Protein AF-A0A355RWP2-F1 (afdb_monomer)

Nearest PDB structures (foldseek):
  7rcz-assembly1_A  TM=9.787E-01  e=4.190E-05  Clostridioides difficile R20291
  5uy7-assembly1_A  TM=9.510E-01  e=2.068E-02  Burkholderia ambifaria MC40-6
  6xqy-ass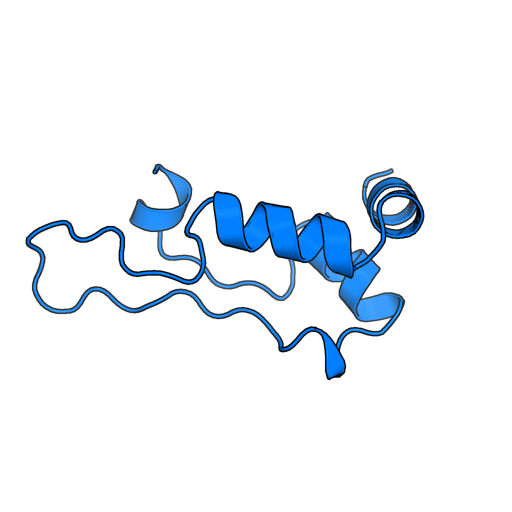embly1_A  TM=9.388E-01  e=2.887E-02  Neisseria gonorrhoeae
  6p56-assembly2_B  TM=9.215E-01  e=3.299E-02  Neisseria gonorrhoeae
  4u3t-assembly1_A  TM=9.267E-01  e=3.526E-02  Neisseria gonorrhoeae FA6140

Sequence (68 aa):
GFMTLGEKIGKDTLYKYIDAFGFSKPTGIDVTFEEPGYKMPISKVGPVELANISFGQGITVTPIQMAS

pLDDT: mean 75.35, std 6.86, range [59.0, 85.31]

Structure (mmCIF, N/CA/C/O backbone):
data_AF-A0A355RWP2-F1
#
_entry.id   AF-A0A355RWP2-F1
#
loop_
_atom_site.g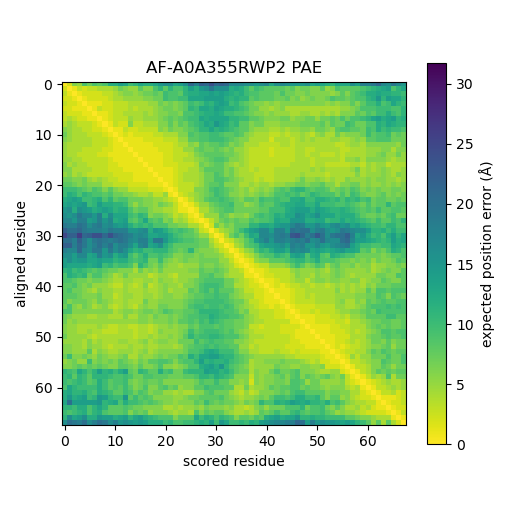roup_PDB
_atom_site.id
_atom_site.type_symbol
_atom_site.label_atom_id
_atom_site.label_alt_id
_atom_site.label_comp_id
_atom_site.label_asy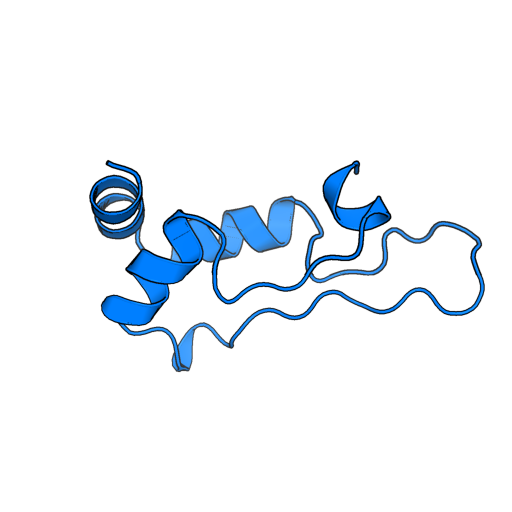m_id
_atom_site.label_entity_id
_atom_site.label_seq_id
_atom_site.pdbx_PDB_ins_code
_atom_site.Cartn_x
_atom_site.Cartn_y
_atom_site.Cartn_z
_atom_site.occupancy
_atom_site.B_iso_or_equiv
_atom_site.auth_seq_id
_atom_site.auth_comp_id
_atom_site.auth_asym_id
_atom_site.auth_atom_id
_atom_site.pdbx_PDB_model_num
ATOM 1 N N . GLY A 1 1 ? -5.473 13.009 10.590 1.00 67.75 1 GLY A N 1
ATOM 2 C CA . GLY A 1 1 ? -5.903 13.218 9.193 1.00 67.75 1 GLY A CA 1
ATOM 3 C C . GLY A 1 1 ? -5.977 11.893 8.469 1.00 67.75 1 GLY A C 1
ATOM 4 O O . GLY A 1 1 ? -6.999 11.231 8.569 1.00 67.75 1 GLY A O 1
ATOM 5 N N . PHE A 1 2 ? -4.882 11.468 7.832 1.00 71.06 2 PHE A N 1
ATOM 6 C CA . PHE A 1 2 ? -4.805 10.191 7.104 1.00 71.06 2 PHE A CA 1
ATOM 7 C C . PHE A 1 2 ? -4.974 8.950 7.992 1.00 71.06 2 PHE A C 1
ATOM 9 O O . PHE A 1 2 ? -5.712 8.053 7.609 1.00 71.06 2 PHE A O 1
ATOM 16 N N . MET A 1 3 ? -4.434 8.950 9.218 1.00 72.25 3 MET A N 1
ATOM 17 C CA . MET A 1 3 ? -4.628 7.847 10.179 1.00 72.25 3 MET A CA 1
ATOM 18 C C . MET A 1 3 ? -6.108 7.615 10.508 1.00 72.25 3 MET A C 1
ATOM 20 O O . MET A 1 3 ? -6.614 6.513 10.362 1.00 72.25 3 MET A O 1
ATOM 24 N N . THR A 1 4 ? -6.835 8.678 10.860 1.00 75.56 4 THR A N 1
ATOM 25 C CA . THR A 1 4 ? -8.273 8.623 11.171 1.00 75.56 4 THR A CA 1
ATOM 26 C C . THR A 1 4 ? -9.108 8.187 9.964 1.00 75.56 4 THR A C 1
ATOM 28 O O . THR A 1 4 ? -10.146 7.548 10.115 1.00 75.56 4 THR A O 1
ATOM 31 N N . LEU A 1 5 ? -8.675 8.549 8.753 1.00 75.06 5 LEU A N 1
ATOM 32 C CA . LEU A 1 5 ? -9.306 8.101 7.517 1.00 75.06 5 LEU A CA 1
ATOM 33 C C . LEU A 1 5 ? -9.020 6.611 7.266 1.00 75.06 5 LEU A C 1
ATOM 35 O O . LEU A 1 5 ? -9.947 5.869 6.964 1.00 75.06 5 LEU A O 1
ATOM 39 N N . GLY A 1 6 ? -7.779 6.160 7.466 1.00 75.25 6 GLY A N 1
ATOM 40 C CA . GLY A 1 6 ? -7.385 4.752 7.376 1.00 75.25 6 GLY A CA 1
ATOM 41 C C . GLY A 1 6 ? -8.117 3.864 8.383 1.00 75.25 6 GLY A C 1
ATOM 42 O O . GLY A 1 6 ? -8.598 2.794 8.019 1.00 75.25 6 GLY A O 1
ATOM 43 N N . GLU A 1 7 ? -8.303 4.341 9.615 1.00 79.56 7 GLU A N 1
ATOM 44 C CA . GLU A 1 7 ? -9.116 3.667 10.634 1.00 79.56 7 GLU A CA 1
ATOM 45 C C . GLU A 1 7 ? -10.593 3.567 10.229 1.00 79.56 7 GLU A C 1
ATOM 47 O O . GLU A 1 7 ? -11.196 2.508 10.389 1.00 79.56 7 GLU A O 1
ATOM 52 N N . LYS A 1 8 ? -11.177 4.633 9.660 1.00 81.56 8 LYS A N 1
ATOM 53 C CA . LYS A 1 8 ? -12.577 4.634 9.192 1.00 81.56 8 LYS A CA 1
ATOM 54 C C . LYS A 1 8 ? -12.813 3.740 7.974 1.00 81.56 8 LYS A C 1
ATOM 56 O O . LYS A 1 8 ? -13.878 3.144 7.860 1.00 81.56 8 LYS A O 1
ATOM 61 N N . ILE A 1 9 ? -11.853 3.689 7.053 1.00 82.62 9 ILE A N 1
ATOM 62 C CA . ILE A 1 9 ? -11.913 2.864 5.837 1.00 82.62 9 ILE A CA 1
ATOM 63 C C . ILE A 1 9 ? -11.692 1.381 6.177 1.00 82.62 9 ILE A C 1
ATOM 65 O O . ILE A 1 9 ? -12.283 0.499 5.546 1.00 82.62 9 ILE A O 1
ATOM 69 N N . GLY A 1 10 ? -10.867 1.114 7.191 1.00 82.50 10 GLY A N 1
ATOM 70 C CA . GLY A 1 10 ? -10.511 -0.225 7.631 1.00 82.50 10 GLY A CA 1
ATOM 71 C C . GLY A 1 10 ? -9.419 -0.859 6.768 1.00 82.50 10 GLY A C 1
ATOM 72 O O . GLY A 1 10 ? -9.245 -0.549 5.585 1.00 82.50 10 GLY A O 1
ATOM 73 N N . LYS A 1 11 ? -8.672 -1.782 7.381 1.00 81.75 11 LYS A N 1
ATOM 74 C CA . LYS A 1 11 ? -7.515 -2.435 6.754 1.00 81.75 11 LYS A CA 1
ATOM 75 C C . LYS A 1 11 ? -7.870 -3.209 5.484 1.00 81.75 11 LYS A C 1
ATOM 77 O O . LYS A 1 11 ? -7.117 -3.138 4.524 1.00 81.75 11 LYS A O 1
ATOM 82 N N . ASP A 1 12 ? -9.017 -3.884 5.443 1.00 84.00 12 ASP A N 1
ATOM 83 C CA . ASP A 1 12 ? -9.438 -4.692 4.292 1.00 84.00 12 ASP A CA 1
ATOM 84 C C . ASP A 1 12 ? -9.684 -3.834 3.049 1.00 84.00 12 ASP A C 1
ATOM 86 O O . ASP A 1 12 ? -9.188 -4.132 1.962 1.00 84.00 12 ASP A O 1
ATOM 90 N N . THR A 1 13 ? -10.389 -2.716 3.217 1.00 85.31 13 THR A N 1
ATOM 91 C CA . THR A 1 13 ? -10.666 -1.782 2.124 1.00 85.31 13 THR A CA 1
ATOM 92 C C . THR A 1 13 ? -9.396 -1.062 1.676 1.00 85.31 13 THR A C 1
ATOM 94 O O . THR A 1 13 ? -9.162 -0.925 0.476 1.00 85.31 13 THR A O 1
ATOM 97 N N . LEU A 1 14 ? -8.542 -0.646 2.617 1.00 82.50 14 LEU A N 1
ATOM 98 C CA . LEU A 1 14 ? -7.259 -0.017 2.298 1.00 82.50 14 LEU A CA 1
ATOM 99 C C . LEU A 1 14 ? -6.358 -0.965 1.492 1.00 82.50 14 LEU A C 1
ATOM 101 O O . LEU A 1 14 ? -5.806 -0.573 0.466 1.00 82.50 14 LEU A O 1
ATOM 105 N N . TYR A 1 15 ? -6.269 -2.230 1.905 1.00 83.31 15 TYR A N 1
ATOM 106 C CA . TYR A 1 15 ? -5.502 -3.257 1.199 1.00 83.31 15 TYR A CA 1
ATOM 107 C C . TYR A 1 15 ? -6.079 -3.586 -0.172 1.00 83.31 15 TYR A C 1
ATOM 109 O O . TYR A 1 15 ? -5.316 -3.773 -1.117 1.00 83.31 15 TYR A O 1
ATOM 117 N N . LYS A 1 16 ? -7.409 -3.584 -0.311 1.00 84.12 16 LYS A N 1
ATOM 118 C CA . LYS A 1 16 ? -8.066 -3.729 -1.612 1.00 84.12 16 LYS A CA 1
ATOM 119 C C . LYS A 1 16 ? -7.657 -2.614 -2.578 1.00 84.12 16 LYS A C 1
ATOM 121 O O . LYS A 1 16 ? -7.433 -2.898 -3.751 1.00 84.12 16 LYS A O 1
ATOM 126 N N . TYR A 1 17 ? -7.535 -1.373 -2.103 1.00 83.69 17 TYR A N 1
ATOM 127 C CA . TYR A 1 17 ? -7.039 -0.273 -2.933 1.00 83.69 17 TYR A CA 1
ATOM 128 C C . TYR A 1 17 ? -5.557 -0.432 -3.269 1.00 83.69 17 TYR A C 1
ATOM 130 O O . TYR A 1 17 ? -5.204 -0.312 -4.435 1.00 83.69 17 TYR A O 1
ATOM 138 N N . ILE A 1 18 ? -4.708 -0.777 -2.296 1.00 81.25 18 ILE A N 1
ATOM 139 C CA . ILE A 1 18 ? -3.276 -1.047 -2.533 1.00 81.25 18 ILE A CA 1
ATOM 140 C C . ILE A 1 18 ? -3.088 -2.128 -3.611 1.00 81.25 18 ILE A C 1
ATOM 142 O O . ILE A 1 18 ? -2.227 -1.995 -4.477 1.00 81.25 18 ILE A O 1
ATOM 146 N N . ASP A 1 19 ? -3.920 -3.172 -3.592 1.00 81.25 19 ASP A N 1
ATOM 147 C CA . ASP A 1 19 ? -3.933 -4.209 -4.626 1.00 81.25 19 ASP A CA 1
ATOM 148 C C . ASP A 1 19 ? -4.440 -3.718 -5.980 1.00 81.25 19 ASP A C 1
ATOM 150 O O . ASP A 1 19 ? -3.898 -4.107 -7.015 1.00 81.25 19 ASP A O 1
ATOM 154 N N . ALA A 1 20 ? -5.475 -2.879 -5.982 1.00 81.69 20 ALA A N 1
ATOM 155 C CA . ALA A 1 20 ? -6.038 -2.310 -7.201 1.00 81.69 20 ALA A CA 1
ATOM 156 C C . ALA A 1 20 ? -5.051 -1.374 -7.918 1.00 81.69 20 ALA A C 1
ATOM 158 O O . ALA A 1 20 ? -5.038 -1.354 -9.143 1.00 81.69 20 ALA A O 1
ATOM 159 N N . PHE A 1 21 ? -4.197 -0.666 -7.171 1.00 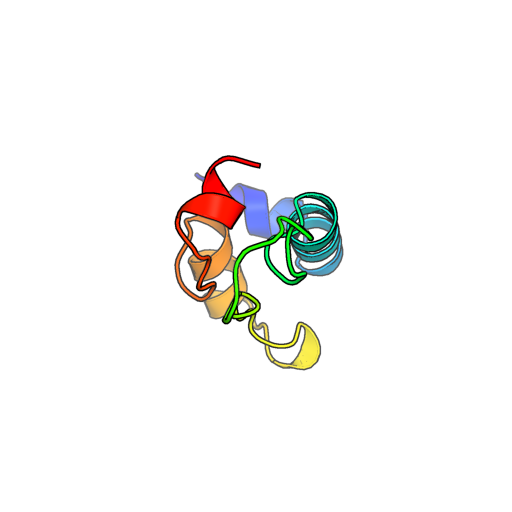79.25 21 PHE A N 1
ATOM 160 C CA . PHE A 1 21 ? -3.111 0.156 -7.717 1.00 79.25 21 PHE A CA 1
ATOM 161 C C . PHE A 1 21 ? -1.926 -0.659 -8.259 1.00 79.25 21 PHE A C 1
ATOM 163 O O . PHE A 1 21 ? -0.998 -0.092 -8.812 1.00 79.25 21 PHE A O 1
ATOM 170 N N . GLY A 1 22 ? -1.908 -1.987 -8.104 1.00 73.75 22 GLY A N 1
ATOM 171 C CA . GLY A 1 22 ? -0.845 -2.816 -8.680 1.00 73.75 22 GLY A CA 1
ATOM 172 C C . GLY A 1 22 ? 0.495 -2.757 -7.937 1.00 73.75 22 GLY A C 1
ATOM 173 O O . GLY A 1 22 ? 1.441 -3.417 -8.352 1.00 73.75 22 GLY A O 1
ATOM 174 N N . PHE A 1 23 ? 0.572 -2.090 -6.781 1.00 72.12 23 PHE A N 1
ATOM 175 C CA . PHE A 1 23 ? 1.794 -1.936 -5.975 1.00 72.12 23 PHE A CA 1
ATOM 176 C C . PHE A 1 23 ? 2.431 -3.250 -5.489 1.00 72.12 23 PHE A C 1
ATOM 178 O O . PHE A 1 23 ? 3.554 -3.257 -4.994 1.00 72.12 23 PHE A O 1
ATOM 185 N N . SER A 1 24 ? 1.728 -4.377 -5.607 1.00 65.19 24 SER A N 1
ATOM 186 C CA . SER A 1 24 ? 2.221 -5.714 -5.240 1.00 65.19 24 SER A CA 1
ATOM 187 C C . SER A 1 24 ? 2.323 -6.672 -6.427 1.00 65.19 24 SER A C 1
ATOM 189 O O . SER A 1 24 ? 2.491 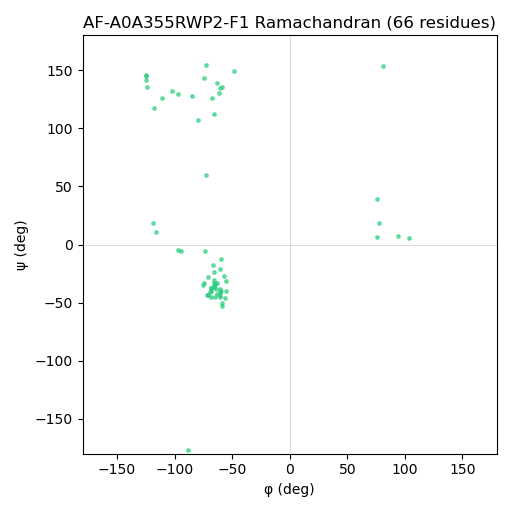-7.875 -6.228 1.00 65.19 24 SER A O 1
ATOM 191 N N . LYS A 1 25 ? 2.179 -6.168 -7.656 1.00 66.56 25 LYS A N 1
ATOM 192 C CA . LYS A 1 25 ? 2.295 -6.957 -8.884 1.00 66.56 25 LYS A CA 1
ATOM 193 C C . LYS A 1 25 ? 3.337 -6.324 -9.810 1.00 66.56 25 LYS A C 1
ATOM 195 O O . LYS A 1 25 ? 3.448 -5.099 -9.831 1.00 66.56 25 LYS A O 1
ATOM 200 N N . PRO A 1 26 ? 4.100 -7.134 -10.561 1.00 64.00 26 PRO A N 1
ATOM 201 C CA . PRO A 1 26 ? 4.886 -6.605 -11.663 1.00 64.00 26 PRO A CA 1
ATOM 202 C C . PRO A 1 26 ? 3.944 -5.912 -12.657 1.00 64.00 26 PRO A C 1
ATOM 204 O O . PRO A 1 26 ? 2.863 -6.423 -12.965 1.00 64.00 26 PRO A O 1
ATOM 207 N N . THR A 1 27 ? 4.346 -4.732 -13.110 1.00 66.62 27 THR A N 1
ATOM 208 C CA . THR A 1 27 ? 3.654 -3.904 -14.102 1.00 66.62 27 THR A CA 1
ATOM 209 C C . THR A 1 27 ? 3.640 -4.569 -15.481 1.00 66.62 27 THR A C 1
ATOM 211 O O . THR A 1 27 ? 2.797 -4.233 -16.311 1.00 66.62 27 THR A O 1
ATOM 214 N N . GLY A 1 28 ? 4.514 -5.558 -15.715 1.00 66.44 28 GLY A N 1
ATOM 215 C CA . GLY A 1 28 ? 4.529 -6.349 -16.949 1.00 66.44 28 GLY A CA 1
ATOM 216 C C . GLY A 1 28 ? 5.168 -5.613 -18.126 1.00 66.44 28 GLY A C 1
ATOM 217 O O . GLY A 1 28 ? 4.946 -5.973 -19.281 1.00 66.44 28 GLY A O 1
ATOM 218 N N . ILE A 1 29 ? 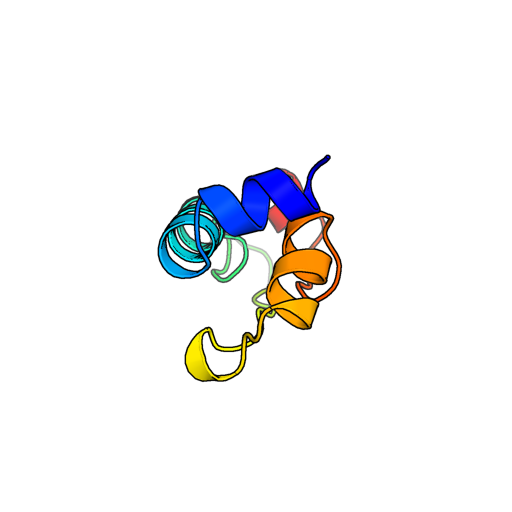5.945 -4.573 -17.831 1.00 69.44 29 ILE A N 1
ATOM 219 C CA . ILE A 1 29 ? 6.775 -3.869 -18.803 1.00 69.44 29 ILE A CA 1
ATOM 220 C C . ILE A 1 29 ? 7.979 -4.771 -19.104 1.00 69.44 29 ILE A C 1
ATOM 222 O O . ILE A 1 29 ? 8.464 -5.460 -18.208 1.00 69.44 29 ILE A O 1
ATOM 226 N N . ASP A 1 30 ? 8.446 -4.791 -20.354 1.00 65.69 30 ASP A N 1
ATOM 227 C CA . ASP A 1 30 ? 9.505 -5.687 -20.855 1.00 65.69 30 ASP A CA 1
ATOM 228 C C . ASP A 1 30 ? 10.903 -5.291 -20.327 1.00 65.69 30 ASP A C 1
ATOM 230 O O . ASP A 1 30 ? 11.809 -4.904 -21.066 1.00 65.69 30 ASP A O 1
ATOM 234 N N . VAL A 1 31 ? 11.046 -5.295 -19.000 1.00 65.69 31 VAL A N 1
ATOM 235 C CA . VAL A 1 31 ? 12.256 -4.952 -18.261 1.00 65.69 31 VAL A CA 1
ATOM 236 C C . VAL A 1 31 ? 12.698 -6.187 -17.490 1.00 65.69 31 VAL A C 1
ATOM 238 O O . VAL A 1 31 ? 12.006 -6.687 -16.601 1.00 65.69 31 VAL A O 1
ATOM 241 N N . THR A 1 32 ? 13.887 -6.687 -17.814 1.00 59.00 32 THR A N 1
ATOM 242 C CA . THR A 1 32 ? 14.522 -7.765 -17.055 1.00 59.00 32 THR A CA 1
ATOM 243 C C . THR A 1 32 ? 14.765 -7.289 -15.615 1.00 59.00 32 THR A C 1
ATOM 245 O O . THR A 1 32 ? 15.364 -6.233 -15.429 1.00 59.00 32 THR A O 1
ATOM 248 N N . PHE A 1 33 ? 14.355 -8.079 -14.613 1.00 65.31 33 PHE A N 1
ATOM 249 C CA . PHE A 1 33 ? 14.450 -7.780 -13.166 1.00 65.31 33 PHE A CA 1
ATOM 250 C C . PHE A 1 33 ? 13.440 -6.767 -12.599 1.00 65.31 33 PHE A C 1
ATOM 252 O O . PHE A 1 33 ? 13.771 -5.989 -11.705 1.00 65.31 33 PHE A O 1
ATOM 259 N N . GLU A 1 34 ? 12.182 -6.805 -13.039 1.00 66.88 34 GLU A N 1
ATOM 260 C CA . GLU A 1 34 ? 11.118 -6.144 -12.280 1.00 66.88 34 GLU A CA 1
ATOM 261 C C . GLU A 1 34 ? 10.911 -6.829 -10.914 1.00 66.88 34 GLU A C 1
ATOM 263 O O . GLU A 1 34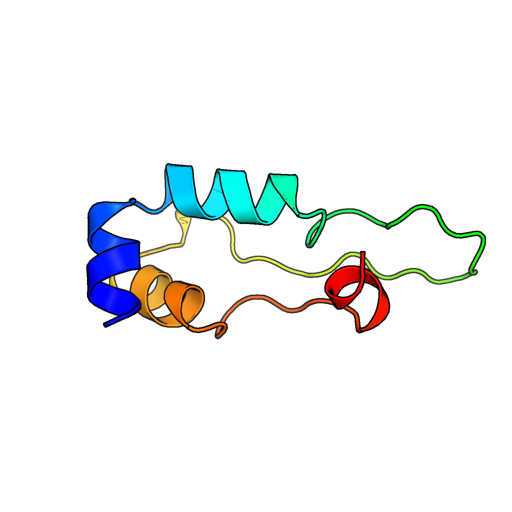 ? 10.467 -7.976 -10.833 1.00 66.88 34 GLU A O 1
ATOM 268 N N . GLU A 1 35 ? 11.242 -6.126 -9.829 1.00 70.62 35 GLU A N 1
ATOM 269 C CA . GLU A 1 35 ? 11.006 -6.612 -8.472 1.00 70.62 35 GLU A CA 1
ATOM 270 C C . GLU A 1 35 ? 9.572 -6.269 -8.031 1.00 70.62 35 GLU A C 1
ATOM 272 O O . GLU A 1 35 ? 9.161 -5.106 -8.126 1.00 70.62 35 GLU A O 1
ATOM 277 N N . PRO A 1 36 ? 8.783 -7.245 -7.544 1.00 68.06 36 PRO A N 1
ATOM 278 C CA . PRO A 1 36 ? 7.473 -6.944 -6.996 1.00 68.06 36 PRO A CA 1
ATOM 279 C C . PRO A 1 36 ? 7.637 -6.132 -5.708 1.00 68.06 36 PRO A C 1
ATOM 281 O O . PRO A 1 36 ? 8.312 -6.560 -4.772 1.00 68.06 36 PRO A O 1
ATOM 284 N N . GLY A 1 37 ? 6.979 -4.973 -5.644 1.00 68.94 37 GLY A N 1
ATOM 285 C CA . GLY A 1 37 ? 6.832 -4.217 -4.403 1.00 68.94 37 GLY A CA 1
ATOM 286 C C . GLY A 1 37 ? 6.357 -5.088 -3.230 1.00 68.94 37 GLY A C 1
ATOM 287 O O . GLY A 1 37 ? 5.624 -6.069 -3.394 1.00 68.94 37 GLY A O 1
ATOM 288 N N . TYR A 1 38 ? 6.777 -4.728 -2.019 1.00 76.06 38 TYR A N 1
ATOM 289 C CA . TYR A 1 38 ? 6.459 -5.456 -0.794 1.00 76.06 38 TYR A CA 1
ATOM 290 C C . TYR A 1 38 ? 5.359 -4.746 -0.010 1.00 76.06 38 TYR A C 1
ATOM 292 O O . TYR A 1 38 ? 5.453 -3.556 0.294 1.00 76.06 38 TYR A O 1
ATOM 300 N N . LYS A 1 39 ? 4.350 -5.512 0.411 1.00 76.50 39 LYS A N 1
ATOM 301 C CA . LYS A 1 39 ? 3.374 -5.086 1.415 1.00 76.50 39 LYS A CA 1
ATOM 302 C C . LYS A 1 39 ? 3.325 -6.085 2.561 1.0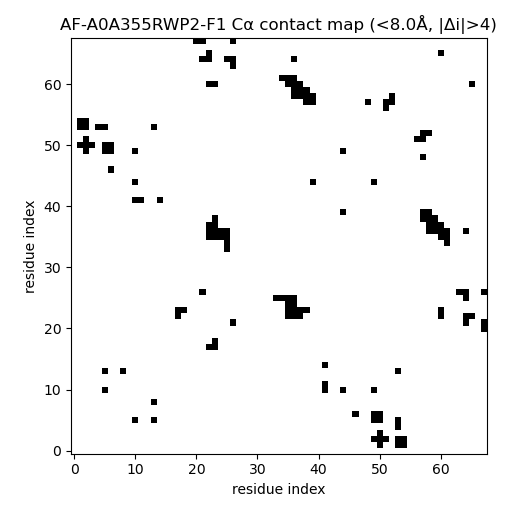0 76.50 39 LYS A C 1
ATOM 304 O O . LYS A 1 39 ? 3.368 -7.300 2.366 1.00 76.50 39 LYS A O 1
ATOM 309 N N . MET A 1 40 ? 3.177 -5.567 3.771 1.00 79.81 40 MET A N 1
ATOM 310 C CA . MET A 1 40 ? 2.999 -6.390 4.960 1.00 79.81 40 MET A CA 1
ATOM 311 C C . MET A 1 40 ? 1.698 -7.212 4.868 1.00 79.81 40 MET A C 1
ATOM 313 O O . MET A 1 40 ? 0.685 -6.667 4.436 1.00 79.81 40 MET A O 1
ATOM 317 N N . PRO A 1 41 ? 1.661 -8.493 5.277 1.00 82.12 41 PRO A N 1
ATOM 318 C CA . PRO A 1 41 ? 0.430 -9.284 5.246 1.00 82.12 41 PRO A CA 1
ATOM 319 C C . PRO A 1 41 ? -0.663 -8.659 6.119 1.00 82.12 41 PRO A C 1
ATOM 321 O O . PRO A 1 41 ? -0.398 -8.323 7.273 1.00 82.12 41 PRO A O 1
ATOM 324 N N . ILE A 1 42 ? -1.902 -8.576 5.619 1.00 80.44 42 ILE A N 1
ATOM 325 C CA . ILE A 1 42 ? -3.040 -7.962 6.338 1.00 80.44 42 ILE A CA 1
ATOM 326 C C . ILE A 1 42 ? -3.320 -8.603 7.710 1.00 80.44 42 ILE A C 1
ATOM 328 O O . ILE A 1 42 ? -3.807 -7.953 8.637 1.00 80.44 42 ILE A O 1
ATOM 332 N N . SER A 1 43 ? -2.969 -9.883 7.862 1.00 82.00 43 SER A N 1
ATOM 333 C CA . SER A 1 43 ? -3.066 -10.635 9.115 1.00 82.00 43 SER A CA 1
ATOM 334 C C . SER A 1 43 ? -2.126 -10.117 10.202 1.00 82.00 43 SER A C 1
ATOM 336 O O . SER A 1 43 ? -2.409 -10.307 11.381 1.00 82.00 43 SER A O 1
ATOM 338 N N . LYS A 1 44 ? -1.035 -9.445 9.821 1.00 82.19 44 LYS A N 1
ATOM 339 C CA . LYS A 1 44 ? -0.089 -8.824 10.749 1.00 82.19 44 LYS A CA 1
ATOM 340 C C . LYS A 1 44 ? -0.355 -7.329 10.966 1.00 82.19 44 LYS A C 1
ATOM 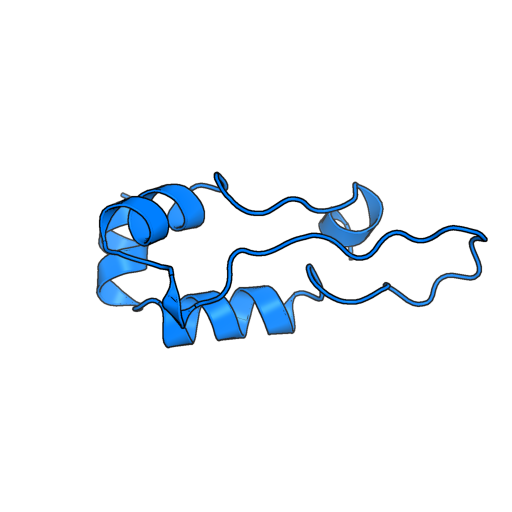342 O O . LYS A 1 44 ? 0.321 -6.728 11.788 1.00 82.19 44 LYS A O 1
ATOM 347 N N . VAL A 1 45 ? -1.317 -6.732 10.257 1.00 83.81 45 VAL A N 1
ATOM 348 C CA . VAL A 1 45 ? -1.644 -5.302 10.376 1.00 83.81 45 VAL A CA 1
ATOM 349 C C . VAL A 1 45 ? -2.514 -5.062 11.605 1.00 83.81 45 VAL A C 1
ATOM 351 O O . VAL A 1 45 ? -3.705 -5.410 11.621 1.00 83.81 45 VAL A O 1
ATOM 354 N N . GLY A 1 46 ? -1.900 -4.467 12.626 1.00 84.25 46 GLY A N 1
ATOM 355 C CA . GLY A 1 46 ? -2.567 -3.894 13.783 1.00 84.25 46 GLY A CA 1
ATOM 356 C C . GLY A 1 46 ? -2.966 -2.430 13.556 1.00 84.25 46 GLY A C 1
ATOM 357 O O . GLY A 1 46 ? -2.793 -1.888 12.462 1.00 84.25 46 GLY A O 1
ATOM 358 N N . PRO A 1 47 ? -3.526 -1.767 14.581 1.00 79.81 47 PRO A N 1
ATOM 359 C CA . PRO A 1 47 ? -3.957 -0.371 14.485 1.00 79.81 47 PRO A CA 1
ATOM 360 C C . PRO A 1 47 ? -2.788 0.602 14.257 1.00 79.81 47 PRO A C 1
ATOM 362 O O . PRO A 1 47 ? -2.938 1.576 13.523 1.00 79.81 47 PRO A O 1
ATOM 365 N N . VAL A 1 48 ? -1.607 0.315 14.815 1.00 82.06 48 VAL A N 1
ATOM 366 C CA . VAL A 1 48 ? -0.401 1.142 14.628 1.00 82.06 48 VAL A CA 1
ATOM 367 C C . VAL A 1 48 ? 0.130 1.007 13.202 1.00 82.06 48 VAL A C 1
ATOM 369 O O . VAL A 1 48 ? 0.451 2.000 12.554 1.00 82.06 48 VAL A O 1
ATOM 372 N N . GLU A 1 49 ? 0.168 -0.212 12.669 1.00 79.56 49 GLU A N 1
ATOM 373 C CA . GLU A 1 49 ? 0.596 -0.458 11.293 1.00 79.56 49 GLU A CA 1
ATOM 374 C C . GLU A 1 49 ? -0.408 0.101 10.288 1.00 79.56 49 GLU A C 1
ATOM 376 O O . GLU A 1 49 ? -0.003 0.668 9.279 1.00 79.56 49 GLU A O 1
ATOM 381 N N . LEU A 1 50 ? -1.710 0.012 10.578 1.00 80.19 50 LEU A N 1
ATOM 382 C CA . LEU A 1 50 ? -2.752 0.626 9.755 1.00 80.19 50 LEU A CA 1
ATOM 383 C C . LEU A 1 50 ? -2.573 2.144 9.681 1.00 80.19 50 LEU A C 1
ATOM 385 O O . LEU A 1 50 ? -2.672 2.724 8.597 1.00 80.19 50 LEU A O 1
ATOM 389 N N . ALA A 1 51 ? -2.273 2.776 10.819 1.00 81.75 51 ALA A N 1
ATOM 390 C CA . ALA A 1 51 ? -1.938 4.187 10.861 1.00 81.75 51 ALA A CA 1
ATOM 391 C C . ALA A 1 51 ? -0.713 4.463 9.978 1.00 81.75 51 ALA A C 1
ATOM 393 O O . ALA A 1 51 ? -0.829 5.274 9.066 1.00 81.75 51 ALA A O 1
ATOM 394 N N . ASN A 1 52 ? 0.397 3.741 10.154 1.00 81.38 52 ASN A N 1
ATOM 395 C CA . ASN A 1 52 ? 1.623 3.921 9.360 1.00 81.38 52 ASN A CA 1
ATOM 396 C C . ASN A 1 52 ? 1.399 3.778 7.848 1.00 81.38 52 ASN A C 1
ATOM 398 O O . ASN A 1 52 ? 1.811 4.636 7.061 1.00 81.38 52 ASN A O 1
ATOM 402 N N . ILE A 1 53 ? 0.663 2.744 7.444 1.00 83.62 53 ILE A N 1
ATOM 403 C CA . ILE A 1 53 ? 0.361 2.469 6.039 1.00 83.62 53 ILE A CA 1
ATOM 404 C C . ILE A 1 53 ? -0.522 3.572 5.446 1.00 83.62 53 ILE A C 1
ATOM 406 O O . ILE A 1 53 ? -0.325 3.959 4.296 1.00 83.62 53 ILE A O 1
ATOM 410 N N . SER A 1 54 ? -1.445 4.141 6.230 1.00 78.88 54 SER A N 1
ATOM 411 C CA . SER A 1 54 ? -2.336 5.214 5.762 1.00 78.88 54 SER A CA 1
ATOM 412 C C . SER A 1 54 ? -1.604 6.483 5.301 1.00 78.88 54 SER A C 1
ATOM 414 O O . SER A 1 54 ? -2.175 7.265 4.543 1.00 78.88 54 SER A O 1
ATOM 416 N N . PHE A 1 55 ? -0.354 6.687 5.732 1.00 78.31 55 PHE A N 1
ATOM 417 C CA . PHE A 1 55 ? 0.508 7.787 5.287 1.00 78.31 55 PHE A CA 1
ATOM 418 C C . PHE A 1 55 ? 1.793 7.317 4.583 1.00 78.31 55 PHE A C 1
ATOM 420 O O . PHE A 1 55 ? 2.730 8.098 4.427 1.00 78.31 55 PHE A O 1
ATOM 427 N N . GLY A 1 56 ? 1.828 6.064 4.113 1.00 72.75 56 GLY A N 1
ATOM 428 C CA . GLY A 1 56 ? 2.863 5.560 3.203 1.00 72.75 56 GLY A CA 1
ATOM 429 C C . GLY A 1 56 ? 4.057 4.853 3.853 1.00 72.75 56 GLY A C 1
ATOM 430 O O . GLY A 1 56 ? 5.005 4.520 3.149 1.00 72.75 56 GLY A O 1
ATOM 431 N N . GLN A 1 57 ? 4.041 4.588 5.163 1.00 75.31 57 GLN A N 1
ATOM 432 C CA . GLN A 1 57 ? 5.084 3.798 5.829 1.00 75.31 57 GLN A CA 1
ATOM 433 C C . GLN A 1 57 ? 4.662 2.328 5.980 1.00 75.31 57 GLN A C 1
ATOM 435 O O . GLN A 1 57 ? 3.590 2.032 6.496 1.00 75.31 57 GLN A O 1
ATOM 440 N N . GLY A 1 58 ? 5.524 1.394 5.563 1.00 71.88 58 GLY A N 1
ATOM 441 C CA . GLY A 1 58 ? 5.267 -0.056 5.649 1.00 71.88 58 GLY A CA 1
ATOM 442 C C . GLY A 1 58 ? 4.883 -0.733 4.326 1.00 71.88 58 GLY A C 1
ATOM 443 O O . GLY A 1 58 ? 4.583 -1.929 4.317 1.00 71.88 58 GLY A O 1
ATOM 444 N N . ILE A 1 59 ? 4.926 0.011 3.217 1.00 72.25 59 ILE A N 1
ATOM 445 C CA . ILE A 1 59 ? 4.826 -0.510 1.849 1.00 72.25 59 ILE A CA 1
ATOM 446 C C . ILE A 1 59 ? 6.061 -0.040 1.082 1.00 72.25 59 ILE A C 1
ATOM 448 O O . ILE A 1 59 ? 6.435 1.128 1.171 1.00 72.25 59 ILE A O 1
ATOM 452 N N . THR A 1 60 ? 6.674 -0.944 0.326 1.00 75.06 60 THR A N 1
ATOM 453 C CA . THR A 1 60 ? 7.764 -0.626 -0.598 1.00 75.06 60 THR A CA 1
ATOM 454 C C . THR A 1 60 ? 7.249 -0.812 -2.013 1.00 75.06 60 THR A C 1
ATOM 456 O O . THR A 1 60 ? 6.749 -1.884 -2.344 1.00 75.06 60 THR A O 1
ATOM 459 N N . VAL A 1 61 ? 7.380 0.217 -2.844 1.00 75.00 61 VAL A N 1
ATOM 460 C CA . VAL A 1 61 ? 7.018 0.182 -4.266 1.00 75.00 61 VAL A CA 1
ATOM 461 C C . VAL A 1 61 ? 8.217 0.604 -5.096 1.00 75.00 61 VAL A C 1
ATOM 463 O O . VAL A 1 61 ? 9.005 1.451 -4.664 1.00 75.00 61 VAL A O 1
ATOM 466 N N . THR A 1 62 ? 8.370 0.030 -6.285 1.00 76.94 62 THR A N 1
ATOM 467 C CA . THR A 1 62 ? 9.363 0.534 -7.237 1.00 76.94 62 THR A CA 1
ATOM 468 C C . THR A 1 62 ? 8.882 1.869 -7.827 1.00 76.94 62 THR A C 1
ATOM 470 O O . THR A 1 62 ? 7.674 2.120 -7.889 1.00 76.94 62 THR A O 1
ATOM 473 N N . PRO A 1 63 ? 9.786 2.754 -8.292 1.00 72.06 63 PRO A N 1
ATOM 474 C CA . PRO A 1 63 ? 9.382 4.022 -8.901 1.00 72.06 63 PRO A CA 1
ATOM 475 C C . PRO A 1 63 ? 8.417 3.855 -10.081 1.00 72.06 63 PRO A C 1
ATOM 477 O O . PRO A 1 63 ? 7.555 4.702 -10.292 1.00 72.06 63 PRO A O 1
ATOM 480 N N . ILE A 1 64 ? 8.527 2.751 -10.825 1.00 70.12 64 ILE A N 1
ATOM 481 C CA . ILE A 1 64 ? 7.640 2.479 -11.956 1.00 70.12 64 ILE A CA 1
ATOM 482 C C . ILE A 1 64 ? 6.242 2.029 -11.512 1.00 70.12 64 ILE A C 1
ATOM 484 O O . ILE A 1 64 ? 5.252 2.451 -12.103 1.00 70.12 64 ILE A O 1
ATOM 488 N N . GLN A 1 65 ? 6.145 1.279 -10.410 1.00 63.50 65 GLN A N 1
ATOM 489 C CA . GLN A 1 65 ? 4.868 0.950 -9.772 1.00 63.50 65 GLN A CA 1
ATOM 490 C C . GLN A 1 65 ? 4.168 2.187 -9.194 1.00 63.50 65 GLN A C 1
ATOM 492 O O . GLN A 1 65 ? 2.950 2.227 -9.154 1.00 63.50 65 GLN A O 1
ATOM 497 N N . MET A 1 66 ? 4.911 3.209 -8.754 1.00 70.44 66 MET A N 1
ATOM 498 C CA . MET A 1 66 ? 4.314 4.462 -8.267 1.00 70.44 66 MET A CA 1
ATOM 499 C C . MET A 1 66 ? 3.692 5.303 -9.395 1.00 70.44 66 MET A C 1
ATOM 501 O O . MET A 1 66 ? 2.775 6.080 -9.139 1.00 70.44 66 MET A O 1
ATOM 505 N N . ALA A 1 67 ? 4.209 5.180 -10.619 1.00 69.69 67 ALA A N 1
ATOM 506 C CA . ALA A 1 67 ? 3.777 5.966 -11.773 1.00 69.69 67 ALA A CA 1
ATOM 507 C C . ALA A 1 67 ? 2.702 5.278 -12.638 1.00 69.69 67 ALA A C 1
ATOM 509 O O . ALA A 1 67 ? 2.247 5.890 -13.606 1.00 69.69 67 ALA A O 1
ATOM 510 N N . SER A 1 68 ? 2.350 4.023 -12.332 1.00 60.50 68 SER A N 1
ATOM 511 C CA . SER A 1 68 ? 1.390 3.204 -13.090 1.00 60.50 68 SER A CA 1
ATOM 512 C C . SER A 1 68 ? -0.033 3.250 -12.540 1.00 60.50 68 SER A C 1
ATOM 514 O O . SER A 1 68 ? -0.229 3.650 -11.370 1.00 60.50 68 SER A O 1
#

Foldseek 3Di:
DLLVVLVVCDLVNLVVVCVVLCQQHQPPPPDPDDDGKDADPSVPDDSVNSSCVSVPHRTGGDPVSVVD

Solvent-accessible surface area (backbone atoms only — not comparable to full-atom values): 4076 Å² total; per-residue (Å²): 107,50,38,62,48,32,64,74,60,29,68,70,54,51,50,51,48,48,55,72,53,35,37,64,44,67,88,78,64,102,53,92,84,71,68,57,23,51,66,71,60,74,92,74,54,47,75,68,50,42,32,37,44,45,74,61,43,74,55,46,61,44,77,66,44,71,75,94

Radius of gyration: 12.71 Å; Cα contacts (8 Å, |Δi|>4): 77; chains: 1; bounding box: 27×24×36 Å

Secondary structure (DSSP, 8-state):
-HHHHHHHH-HHHHHHHHHHTTTTS----S-TT-PPPEE--GGG--HHHHHHHHTT-SEE--HHHH--

Mean predicted aligned error: 7.14 Å